Protein AF-A0A0B1ZZ51-F1 (afdb_monomer)

Mean predicted aligned error: 6.03 Å

Nearest PDB structures (foldseek):
  8wth-assembly1_A  TM=3.342E-01  e=1.499E+00  Pyrococcus horikoshii OT3
  3ear-assembly1_A  TM=4.825E-01  e=5.653E+00  Thermus thermophilus HB27
  6agi-assembly1_B  TM=5.402E-01  e=9.886E+00  Homo sapiens
  9cbg-assembly1_A  TM=4.236E-01  e=4.916E+00  Danio rerio
  4gf1-assembly2_B  TM=3.199E-01  e=6.971E+00  Bacillus cereus

Structure (mmCIF, N/CA/C/O backbone):
data_AF-A0A0B1ZZ51-F1
#
_entry.id   AF-A0A0B1ZZ51-F1
#
loop_
_atom_site.group_PDB
_atom_site.id
_atom_site.type_symbol
_atom_site.label_atom_id
_atom_site.label_alt_id
_atom_site.label_comp_id
_atom_site.label_asym_id
_atom_site.label_entity_id
_atom_site.label_seq_id
_atom_site.pdbx_PDB_ins_code
_atom_site.Cartn_x
_atom_site.Cartn_y
_atom_site.Cartn_z
_atom_site.occupancy
_atom_site.B_iso_or_equiv
_atom_site.auth_seq_id
_atom_site.auth_comp_id
_atom_site.auth_asym_id
_atom_site.auth_atom_id
_atom_site.pdbx_PDB_model_num
ATOM 1 N N . MET A 1 1 ? 7.354 0.541 23.775 1.00 38.38 1 MET A N 1
ATOM 2 C CA . MET A 1 1 ? 7.772 0.508 22.362 1.00 38.38 1 MET A CA 1
ATOM 3 C C . MET A 1 1 ? 6.558 0.937 21.575 1.00 38.38 1 MET A C 1
ATOM 5 O O . MET A 1 1 ? 5.603 0.177 21.524 1.00 38.38 1 MET A O 1
ATOM 9 N N . SER A 1 2 ? 6.516 2.198 21.155 1.00 38.06 2 SER A N 1
ATOM 10 C CA . SER A 1 2 ? 5.357 2.742 20.455 1.00 38.06 2 SER A CA 1
ATOM 11 C C . SER A 1 2 ? 5.354 2.178 19.043 1.00 38.06 2 SER A C 1
ATOM 13 O O . SER A 1 2 ? 6.185 2.562 18.226 1.00 38.06 2 SER A O 1
ATOM 15 N N . ASP A 1 3 ? 4.449 1.236 18.803 1.00 48.31 3 ASP A N 1
ATOM 16 C CA . ASP A 1 3 ? 3.945 0.894 17.480 1.00 48.31 3 ASP A CA 1
ATOM 17 C C . ASP A 1 3 ? 3.266 2.164 16.949 1.00 48.31 3 ASP A C 1
ATOM 19 O O . ASP A 1 3 ? 2.099 2.435 17.231 1.00 48.31 3 ASP A O 1
ATOM 23 N N . GLN A 1 4 ? 4.053 3.070 16.361 1.00 45.69 4 GLN A N 1
ATOM 24 C CA . GLN A 1 4 ? 3.533 4.307 15.794 1.00 45.69 4 GLN A CA 1
ATOM 25 C C . GLN A 1 4 ? 2.848 3.943 14.481 1.00 45.69 4 GLN A C 1
ATOM 27 O O . GLN A 1 4 ? 3.444 4.042 13.416 1.00 45.69 4 GLN A O 1
ATOM 32 N N . GLN A 1 5 ? 1.632 3.420 14.656 1.00 50.47 5 GLN A N 1
ATOM 33 C CA . GLN A 1 5 ? 0.527 3.254 13.727 1.00 50.47 5 GLN A CA 1
ATOM 34 C C . GLN A 1 5 ? 0.921 3.520 12.280 1.00 50.47 5 GLN A C 1
ATOM 36 O O . GLN A 1 5 ? 0.892 4.65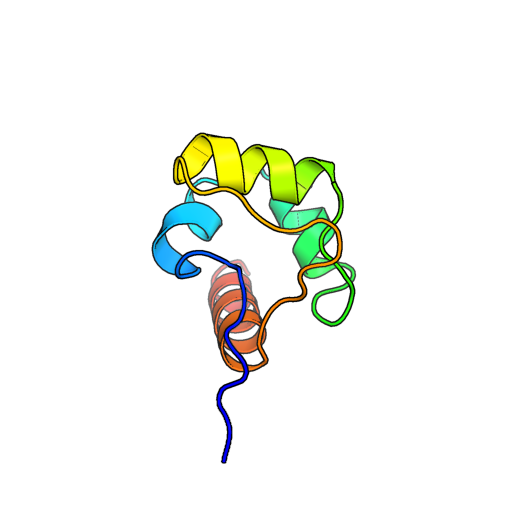7 11.810 1.00 50.47 5 GLN A O 1
ATOM 41 N N . ASN A 1 6 ? 1.264 2.446 11.574 1.00 56.03 6 ASN A N 1
ATOM 42 C CA . ASN A 1 6 ? 1.284 2.486 10.128 1.00 56.03 6 ASN A CA 1
ATOM 43 C C . ASN A 1 6 ? -0.143 2.839 9.673 1.00 56.03 6 ASN A C 1
ATOM 45 O O . ASN A 1 6 ? -1.069 2.076 9.933 1.00 56.03 6 ASN A O 1
ATOM 49 N N . GLU A 1 7 ? -0.347 3.995 9.039 1.00 70.50 7 GLU A N 1
ATOM 50 C CA . GLU A 1 7 ? -1.656 4.469 8.539 1.00 70.50 7 GLU A CA 1
ATOM 51 C C . GLU A 1 7 ? -2.188 3.623 7.366 1.00 70.50 7 GLU A C 1
ATOM 53 O O . GLU A 1 7 ? -3.139 3.998 6.682 1.00 70.50 7 GLU A O 1
ATOM 58 N N . LEU A 1 8 ? -1.557 2.476 7.114 1.00 82.50 8 LEU A N 1
ATOM 59 C CA . LEU A 1 8 ? -1.941 1.543 6.082 1.00 82.50 8 LEU A CA 1
ATOM 60 C C . LEU A 1 8 ? -2.897 0.492 6.655 1.00 82.50 8 LEU A C 1
ATOM 62 O O . LEU A 1 8 ? -2.629 -0.094 7.708 1.00 82.50 8 LEU A O 1
ATOM 66 N N . PRO A 1 9 ? -3.995 0.189 5.946 1.00 86.06 9 PRO A N 1
ATOM 67 C CA . PRO A 1 9 ? -4.786 -0.995 6.236 1.00 86.06 9 PRO A CA 1
ATOM 68 C C . PRO A 1 9 ? -3.911 -2.250 6.127 1.00 86.06 9 PRO A C 1
ATOM 70 O O . PRO A 1 9 ? -2.886 -2.261 5.442 1.00 86.06 9 PRO A O 1
ATOM 73 N N . ALA A 1 10 ? -4.311 -3.327 6.801 1.00 88.62 10 ALA A N 1
ATOM 74 C CA . ALA A 1 10 ? -3.482 -4.522 6.906 1.00 88.62 10 ALA A CA 1
ATOM 75 C C . ALA A 1 10 ? -3.105 -5.077 5.520 1.00 88.62 10 ALA A C 1
ATOM 77 O O . ALA A 1 10 ? -3.982 -5.285 4.680 1.00 88.62 10 ALA A O 1
ATOM 78 N N . ILE A 1 11 ? -1.818 -5.345 5.281 1.00 89.50 11 ILE A N 1
ATOM 79 C CA . ILE A 1 11 ? -1.285 -5.596 3.932 1.00 89.50 11 ILE A CA 1
ATOM 80 C C . ILE A 1 11 ? -1.974 -6.730 3.162 1.00 89.50 11 ILE A C 1
ATOM 82 O O . ILE A 1 11 ? -2.176 -6.642 1.952 1.00 89.50 11 ILE A O 1
ATOM 86 N N . HIS A 1 12 ? -2.437 -7.763 3.863 1.00 89.12 12 HIS A N 1
ATOM 87 C CA . HIS A 1 12 ? -3.167 -8.887 3.275 1.00 89.12 12 HIS A CA 1
ATOM 88 C C . HIS A 1 12 ? -4.522 -8.494 2.656 1.00 89.12 12 HIS A C 1
ATOM 90 O O . HIS A 1 12 ?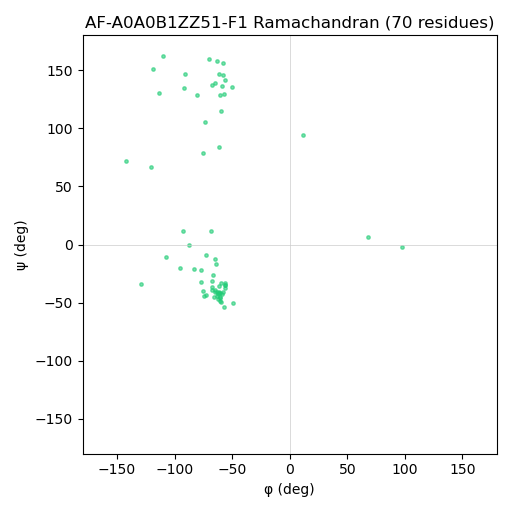 -5.083 -9.262 1.876 1.00 89.12 12 HIS A O 1
ATOM 96 N N . THR A 1 13 ? -5.058 -7.318 2.994 1.00 90.06 13 THR A N 1
ATOM 97 C CA . THR A 1 13 ? -6.344 -6.822 2.482 1.00 90.06 13 THR A CA 1
ATOM 98 C C . THR A 1 13 ? -6.231 -6.149 1.118 1.00 90.06 13 THR A C 1
ATOM 100 O O . THR A 1 13 ? -7.227 -6.095 0.405 1.00 90.06 13 THR A O 1
ATOM 103 N N . TRP A 1 14 ? -5.041 -5.679 0.722 1.00 92.19 14 TRP A N 1
ATOM 104 C CA . TRP A 1 14 ? -4.846 -4.931 -0.527 1.00 92.19 14 TRP A CA 1
ATOM 105 C C . TRP A 1 14 ? -3.712 -5.447 -1.408 1.00 92.19 14 TRP A C 1
ATOM 107 O O . TRP A 1 14 ? -3.868 -5.455 -2.626 1.00 92.19 14 TRP A O 1
ATOM 117 N N . TRP A 1 15 ? -2.615 -5.955 -0.842 1.00 90.81 15 TRP A N 1
ATOM 118 C CA .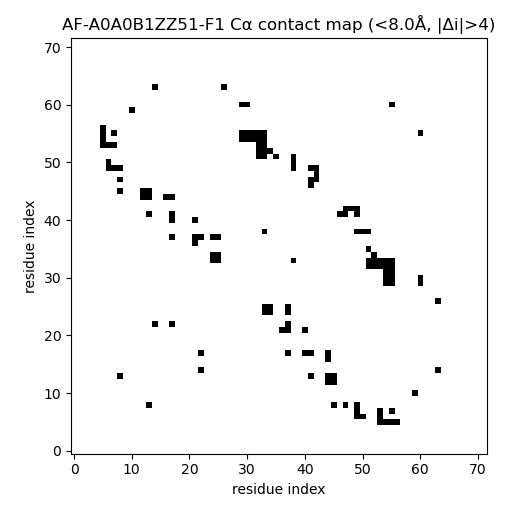 TRP A 1 15 ? -1.477 -6.487 -1.601 1.00 90.81 15 TRP A CA 1
ATOM 119 C C . TRP A 1 15 ? -1.855 -7.487 -2.711 1.00 90.81 15 TRP A C 1
ATOM 121 O O . TRP A 1 15 ? -1.451 -7.274 -3.858 1.00 90.81 15 TRP A O 1
ATOM 131 N N . PRO A 1 16 ? -2.669 -8.534 -2.453 1.00 90.69 16 PRO A N 1
ATOM 132 C CA . PRO A 1 16 ? -3.046 -9.498 -3.491 1.00 90.69 16 PRO A CA 1
ATOM 133 C C . PRO A 1 16 ? -4.037 -8.945 -4.524 1.00 90.69 16 PRO A C 1
ATOM 135 O O . PRO A 1 16 ? -4.267 -9.601 -5.540 1.00 90.69 16 PRO A O 1
ATOM 138 N N . TYR A 1 17 ? -4.596 -7.755 -4.299 1.00 90.94 17 TYR A N 1
ATOM 139 C CA . TYR A 1 17 ? -5.545 -7.095 -5.198 1.00 90.94 17 TYR A CA 1
ATOM 140 C C . TYR A 1 17 ? -4.937 -5.900 -5.940 1.00 90.94 17 TYR A C 1
ATOM 142 O O . TYR A 1 17 ? -5.541 -5.419 -6.895 1.00 90.94 17 TYR A O 1
ATOM 150 N N . LEU A 1 18 ? -3.735 -5.455 -5.557 1.00 90.00 18 LEU A N 1
ATOM 151 C CA . LEU A 1 18 ? -2.996 -4.435 -6.295 1.00 90.00 18 LEU A CA 1
ATOM 152 C C . LEU A 1 18 ? -2.745 -4.872 -7.735 1.00 90.00 18 LEU A C 1
ATOM 154 O O . LEU A 1 18 ? -2.464 -6.050 -7.997 1.00 90.00 18 LEU A O 1
ATOM 158 N N . THR A 1 19 ? -2.746 -3.902 -8.645 1.00 90.25 19 THR A N 1
ATOM 159 C CA . THR A 1 19 ? -2.277 -4.110 -10.013 1.00 90.25 19 THR A CA 1
ATOM 160 C C . THR A 1 19 ? -0.791 -4.465 -10.044 1.00 90.25 19 THR A C 1
ATOM 162 O O . THR A 1 19 ? -0.023 -4.161 -9.128 1.00 90.25 19 THR A O 1
ATOM 165 N N . ILE A 1 20 ? -0.359 -5.108 -11.131 1.00 87.75 20 ILE A N 1
ATOM 166 C CA . ILE A 1 20 ? 1.047 -5.494 -11.325 1.00 87.75 20 ILE A CA 1
ATOM 167 C C . ILE A 1 20 ? 1.961 -4.260 -11.271 1.00 87.75 20 ILE A C 1
ATOM 169 O O . ILE A 1 20 ? 3.012 -4.304 -10.636 1.00 87.75 20 ILE A O 1
ATOM 173 N N . THR A 1 21 ? 1.536 -3.143 -11.870 1.00 87.31 21 THR A N 1
ATOM 174 C CA . THR A 1 21 ? 2.269 -1.870 -11.835 1.00 87.31 21 THR A CA 1
ATOM 175 C C . THR A 1 21 ? 2.444 -1.360 -10.405 1.00 87.31 21 THR A C 1
ATOM 177 O O . THR A 1 21 ? 3.570 -1.075 -10.000 1.00 87.31 21 THR A O 1
ATOM 180 N N . ALA A 1 22 ? 1.367 -1.330 -9.611 1.00 88.94 22 ALA A N 1
ATOM 181 C CA . ALA A 1 22 ? 1.421 -0.887 -8.221 1.00 88.94 22 ALA A CA 1
ATOM 182 C C . ALA A 1 22 ? 2.306 -1.800 -7.352 1.00 88.94 22 ALA A C 1
ATOM 184 O O . ALA A 1 22 ? 3.106 -1.312 -6.552 1.00 88.94 22 ALA A O 1
ATOM 185 N N . ARG A 1 23 ? 2.243 -3.127 -7.543 1.00 89.38 23 ARG A N 1
ATOM 186 C CA . ARG A 1 23 ? 3.140 -4.067 -6.841 1.00 89.38 23 ARG A CA 1
ATOM 187 C C . ARG A 1 23 ? 4.598 -3.846 -7.207 1.00 89.38 23 ARG A C 1
ATOM 189 O O . ARG A 1 23 ? 5.443 -3.824 -6.320 1.00 89.38 23 ARG A O 1
ATOM 196 N N . HIS A 1 24 ? 4.906 -3.652 -8.489 1.00 87.56 24 HIS A N 1
ATOM 197 C CA . HIS A 1 24 ? 6.267 -3.330 -8.911 1.00 87.56 24 HIS A CA 1
ATOM 198 C C . HIS A 1 24 ? 6.753 -2.016 -8.291 1.00 87.56 24 HIS A C 1
ATOM 200 O O . HIS A 1 24 ? 7.882 -1.968 -7.811 1.00 87.56 24 HIS A O 1
ATOM 206 N N . ALA A 1 25 ? 5.915 -0.978 -8.232 1.00 87.62 25 ALA A N 1
ATOM 207 C CA . ALA A 1 25 ? 6.274 0.287 -7.592 1.00 87.62 25 ALA A CA 1
ATOM 208 C C . ALA A 1 25 ? 6.652 0.097 -6.111 1.00 87.62 25 ALA A C 1
ATOM 210 O O . ALA A 1 25 ? 7.669 0.629 -5.662 1.00 87.62 25 ALA A O 1
ATOM 211 N N . VAL A 1 26 ? 5.891 -0.728 -5.383 1.00 87.38 26 VAL A N 1
ATOM 212 C CA . VAL A 1 26 ? 6.203 -1.121 -4.001 1.00 87.38 26 VAL A CA 1
ATOM 213 C C . VAL A 1 26 ? 7.525 -1.895 -3.913 1.00 87.38 26 VAL A C 1
ATOM 215 O O . VAL A 1 26 ? 8.371 -1.574 -3.081 1.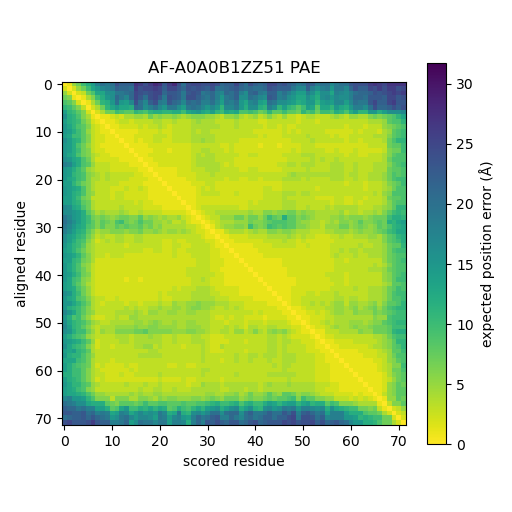00 87.38 26 VAL A O 1
ATOM 218 N N . LEU A 1 27 ? 7.732 -2.886 -4.783 1.00 85.00 27 LEU A N 1
ATOM 219 C CA . LEU A 1 27 ? 8.918 -3.754 -4.770 1.00 85.00 27 LEU A CA 1
ATOM 220 C C . LEU A 1 27 ? 10.216 -3.025 -5.131 1.00 85.00 27 LEU A C 1
ATOM 222 O O . LEU A 1 27 ? 11.277 -3.389 -4.631 1.00 85.00 27 LEU A O 1
ATOM 226 N N . ILE A 1 28 ? 10.158 -1.996 -5.981 1.00 85.38 28 ILE A N 1
ATOM 227 C CA . ILE A 1 28 ? 11.350 -1.232 -6.379 1.00 85.38 28 ILE A CA 1
ATOM 228 C C . ILE A 1 28 ? 11.915 -0.448 -5.186 1.00 85.38 28 ILE A C 1
ATOM 230 O O . ILE A 1 28 ? 13.134 -0.307 -5.073 1.00 85.38 28 ILE A O 1
ATOM 234 N N . ARG A 1 29 ? 11.056 0.077 -4.298 1.00 78.62 29 ARG A N 1
ATOM 235 C CA . ARG A 1 29 ? 11.481 0.841 -3.111 1.00 78.62 29 ARG A CA 1
ATOM 236 C C . ARG A 1 29 ? 10.608 0.561 -1.873 1.00 78.62 29 ARG A C 1
ATOM 238 O O . ARG A 1 29 ? 9.898 1.456 -1.422 1.00 78.62 29 ARG A O 1
ATOM 245 N N . PRO A 1 30 ? 10.722 -0.621 -1.247 1.00 73.19 30 PRO A N 1
ATOM 246 C CA . PRO A 1 30 ? 9.845 -1.023 -0.141 1.00 73.19 30 PRO A CA 1
ATOM 247 C C . PRO A 1 30 ? 10.025 -0.185 1.136 1.00 73.19 30 PRO A C 1
ATOM 249 O O . PRO A 1 30 ? 9.087 -0.023 1.903 1.00 73.19 30 PRO A O 1
ATOM 252 N N . ALA A 1 31 ? 11.212 0.394 1.349 1.00 75.00 31 ALA A N 1
ATOM 253 C CA . ALA A 1 31 ? 11.509 1.267 2.492 1.00 75.00 31 ALA A CA 1
ATOM 254 C C . ALA A 1 31 ? 11.295 2.769 2.201 1.00 75.00 31 ALA A C 1
ATOM 256 O O . ALA A 1 31 ? 11.779 3.619 2.947 1.00 75.00 31 ALA A O 1
ATOM 257 N N . HIS A 1 32 ? 10.652 3.112 1.082 1.00 82.00 32 HIS A N 1
ATOM 258 C CA . HIS A 1 32 ? 10.329 4.495 0.726 1.00 82.00 32 HIS A CA 1
ATOM 259 C C . HIS A 1 32 ? 8.822 4.745 0.831 1.00 82.00 32 HIS A C 1
ATOM 261 O O . HIS A 1 32 ? 8.039 3.794 0.812 1.00 82.00 32 HIS A O 1
ATOM 267 N N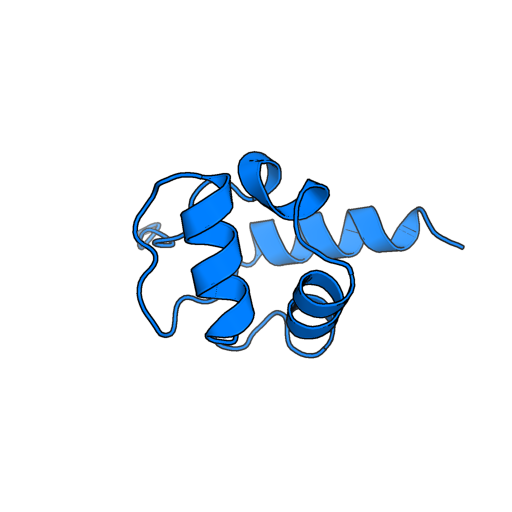 . PRO A 1 33 ? 8.408 6.022 0.904 1.00 87.31 33 PRO A N 1
ATOM 268 C CA . PRO A 1 33 ? 7.006 6.388 0.787 1.00 87.31 33 PRO A CA 1
ATOM 269 C C . PRO A 1 33 ? 6.342 5.758 -0.433 1.00 87.31 33 PRO A C 1
ATOM 271 O O . PRO A 1 33 ? 6.906 5.778 -1.532 1.00 87.31 33 PRO A O 1
ATOM 274 N N . LEU A 1 34 ? 5.140 5.223 -0.229 1.00 87.75 34 LEU A N 1
ATOM 275 C CA . LEU A 1 34 ? 4.325 4.668 -1.295 1.00 87.75 34 LEU A CA 1
ATOM 276 C C . LEU A 1 34 ? 4.047 5.740 -2.349 1.00 87.75 34 LEU A C 1
ATOM 278 O O . LEU A 1 34 ? 3.737 6.893 -2.036 1.00 87.75 34 LEU A O 1
ATOM 282 N N . ALA A 1 35 ? 4.159 5.340 -3.614 1.00 89.12 35 ALA A N 1
ATOM 283 C CA . ALA A 1 35 ? 3.800 6.203 -4.724 1.00 89.12 35 ALA A CA 1
ATOM 284 C C . ALA A 1 35 ? 2.302 6.559 -4.647 1.00 89.12 35 ALA A C 1
ATOM 286 O O . ALA A 1 35 ? 1.500 5.723 -4.222 1.00 89.12 35 ALA A O 1
ATOM 287 N N . PRO A 1 36 ? 1.903 7.765 -5.084 1.00 88.94 36 PRO A N 1
ATOM 288 C CA . PRO A 1 36 ? 0.507 8.200 -5.026 1.00 88.94 36 PRO A CA 1
ATOM 289 C C . PRO A 1 36 ? -0.440 7.238 -5.756 1.00 88.94 36 PRO A C 1
ATOM 291 O O . PRO A 1 36 ? -1.527 6.970 -5.262 1.00 88.94 36 PRO A O 1
ATOM 294 N N . GLU A 1 37 ? 0.003 6.629 -6.860 1.00 89.94 37 GLU A N 1
ATOM 295 C CA . GLU A 1 37 ? -0.766 5.610 -7.592 1.00 89.94 37 GLU A CA 1
ATOM 296 C C . GLU A 1 37 ? -1.075 4.359 -6.749 1.00 89.94 37 GLU A C 1
ATOM 298 O O . GLU A 1 37 ? -2.149 3.770 -6.862 1.00 89.94 37 GLU A O 1
ATOM 303 N N . VAL A 1 38 ? -0.144 3.961 -5.873 1.00 91.44 38 VAL A N 1
ATOM 304 C CA . VAL A 1 38 ? -0.318 2.819 -4.969 1.00 91.44 38 VAL A CA 1
ATOM 305 C C . VAL A 1 38 ? -1.294 3.194 -3.865 1.00 91.44 38 VAL A C 1
ATOM 307 O O . VAL A 1 38 ? -2.182 2.410 -3.553 1.00 91.44 38 VAL A O 1
ATOM 310 N N . ILE A 1 39 ? -1.157 4.401 -3.310 1.00 91.56 39 ILE A N 1
ATOM 311 C CA . ILE A 1 39 ? -2.058 4.939 -2.286 1.00 91.56 39 ILE A CA 1
ATOM 312 C C . ILE A 1 39 ? -3.495 4.943 -2.811 1.00 91.56 39 ILE A C 1
ATOM 314 O O . ILE A 1 39 ? -4.348 4.299 -2.211 1.00 91.56 39 ILE A O 1
ATOM 318 N N . GLU A 1 40 ? -3.747 5.548 -3.974 1.00 91.62 40 GLU A N 1
ATOM 319 C CA . GLU A 1 40 ? -5.079 5.584 -4.596 1.00 91.62 40 GLU A CA 1
ATOM 320 C C . GLU A 1 40 ? -5.664 4.183 -4.826 1.00 91.62 40 GLU A C 1
ATOM 322 O O . GLU A 1 40 ? -6.876 3.978 -4.746 1.00 91.62 40 GLU A O 1
ATOM 327 N N . GLU A 1 41 ? -4.830 3.193 -5.144 1.00 93.62 41 GLU A N 1
ATOM 328 C CA . GLU A 1 41 ? -5.295 1.820 -5.320 1.00 93.62 41 GLU A CA 1
ATOM 329 C C . GLU A 1 41 ? -5.607 1.132 -3.988 1.00 93.62 41 GLU A C 1
ATOM 331 O O . GLU A 1 41 ? -6.632 0.458 -3.882 1.00 93.62 41 GLU A O 1
ATOM 336 N N . ILE A 1 42 ? -4.794 1.353 -2.952 1.00 91.75 42 ILE A N 1
ATOM 337 C CA . ILE A 1 42 ? -5.074 0.871 -1.595 1.00 91.75 42 ILE A CA 1
ATOM 338 C C . ILE A 1 42 ? -6.384 1.472 -1.084 1.00 91.75 42 ILE A C 1
ATOM 340 O O . ILE A 1 42 ? -7.226 0.732 -0.571 1.00 91.75 42 ILE A O 1
ATOM 344 N N . GLU A 1 43 ? -6.596 2.777 -1.264 1.00 92.81 43 GLU A N 1
ATOM 345 C CA . GLU A 1 43 ? -7.840 3.445 -0.872 1.00 92.81 43 GLU A CA 1
ATOM 346 C C . GLU A 1 43 ? -9.045 2.872 -1.626 1.00 92.81 43 GLU A C 1
ATOM 348 O O . GLU A 1 43 ? -10.080 2.590 -1.024 1.00 92.81 43 GLU A O 1
ATOM 353 N N . ARG A 1 44 ? -8.909 2.606 -2.934 1.00 92.25 44 ARG A N 1
ATOM 354 C CA . ARG A 1 44 ? -9.975 1.976 -3.732 1.00 92.25 44 ARG A CA 1
ATOM 355 C C . ARG A 1 44 ? -10.288 0.543 -3.301 1.00 92.25 44 ARG A C 1
ATOM 357 O O . ARG A 1 44 ? -11.455 0.160 -3.318 1.00 92.25 44 ARG A O 1
ATOM 364 N N . ILE A 1 45 ? -9.279 -0.251 -2.945 1.00 93.25 45 ILE A N 1
ATOM 365 C CA . ILE A 1 45 ? -9.460 -1.657 -2.547 1.00 93.25 45 ILE A CA 1
ATOM 366 C C . ILE A 1 45 ? -10.057 -1.760 -1.142 1.00 93.25 45 ILE A C 1
ATOM 368 O O . ILE A 1 45 ? -10.955 -2.565 -0.901 1.00 93.25 45 ILE A O 1
ATOM 372 N N . THR A 1 46 ? -9.543 -0.965 -0.208 1.00 89.81 46 THR A N 1
ATOM 373 C CA . THR A 1 46 ? -9.876 -1.087 1.218 1.00 89.81 46 THR A CA 1
ATOM 374 C C . THR A 1 46 ? -10.997 -0.154 1.658 1.00 89.81 46 THR A C 1
ATOM 376 O O . THR A 1 46 ? -11.608 -0.387 2.700 1.00 89.81 46 THR A O 1
ATOM 379 N N . GLY A 1 47 ? -11.270 0.906 0.894 1.00 90.38 47 GLY A N 1
ATOM 380 C CA . GLY A 1 47 ? -12.169 1.989 1.289 1.00 90.38 47 GLY A CA 1
ATOM 381 C C . GLY A 1 47 ? -11.633 2.851 2.438 1.00 90.38 47 GLY A C 1
ATOM 382 O O . GLY A 1 47 ? -12.372 3.692 2.947 1.00 90.38 47 GLY A O 1
ATOM 383 N N . ALA A 1 48 ? -10.388 2.635 2.876 1.00 88.06 48 ALA A N 1
ATOM 384 C CA . ALA A 1 48 ? -9.734 3.424 3.913 1.00 88.06 48 ALA A CA 1
ATOM 385 C C . ALA A 1 48 ? -8.972 4.596 3.290 1.00 88.06 48 ALA A C 1
ATOM 387 O O . ALA A 1 48 ? -8.432 4.459 2.199 1.00 88.06 48 ALA A O 1
ATOM 388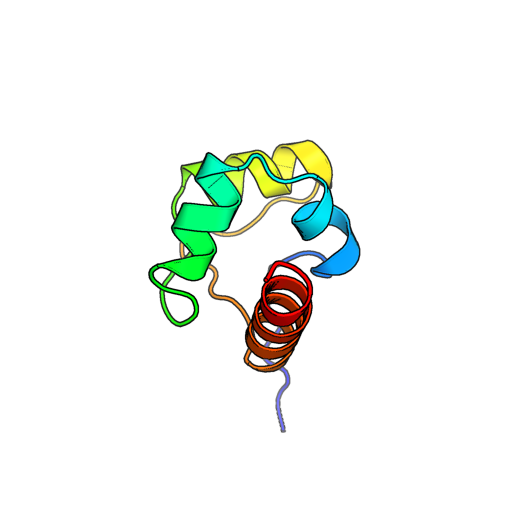 N N . THR A 1 49 ? -8.897 5.725 3.993 1.00 87.12 49 THR A N 1
ATOM 389 C CA . THR A 1 49 ? -8.030 6.841 3.596 1.00 87.12 49 THR A CA 1
ATOM 390 C C . THR A 1 49 ? -6.599 6.557 4.033 1.00 87.12 49 THR A C 1
ATOM 392 O O . THR A 1 49 ? -6.371 6.251 5.203 1.00 87.12 49 THR A O 1
ATOM 395 N N . VAL A 1 50 ? -5.648 6.679 3.111 1.00 87.50 50 VAL A N 1
ATOM 396 C CA . VAL A 1 50 ? -4.221 6.445 3.354 1.00 87.50 50 VAL A CA 1
ATOM 397 C C . VAL A 1 50 ? -3.474 7.762 3.210 1.00 87.50 50 VAL A C 1
ATOM 399 O O . VAL A 1 50 ? -3.637 8.488 2.230 1.00 87.50 50 VAL A O 1
ATOM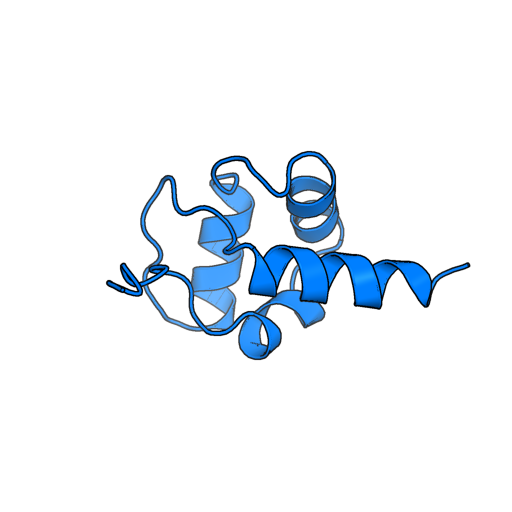 402 N N . ALA A 1 51 ? -2.637 8.086 4.192 1.00 85.31 51 ALA A N 1
ATOM 403 C CA . ALA A 1 51 ? -1.913 9.344 4.170 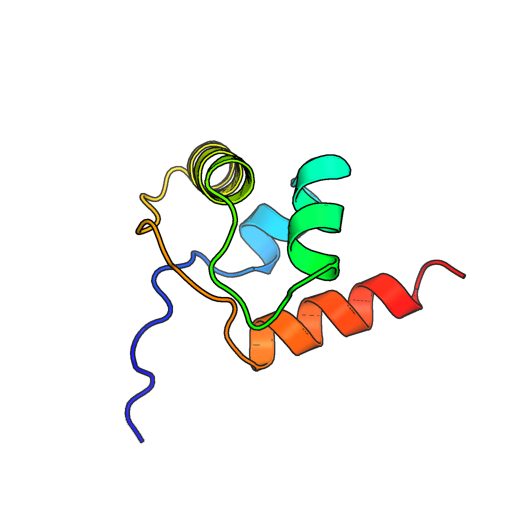1.00 85.31 51 ALA A CA 1
ATOM 404 C C . ALA A 1 51 ? -0.875 9.379 3.029 1.00 85.31 51 ALA A C 1
ATOM 406 O O . ALA A 1 51 ? -0.128 8.417 2.811 1.00 85.31 51 ALA A O 1
ATOM 407 N N . PRO A 1 52 ? -0.755 10.508 2.306 1.00 82.56 52 PRO A N 1
ATOM 408 C CA . PRO A 1 52 ? 0.342 10.690 1.372 1.00 82.56 52 PRO A CA 1
ATOM 409 C C . PRO A 1 52 ? 1.661 10.625 2.141 1.00 82.56 52 PRO A C 1
ATOM 411 O O . PRO A 1 52 ? 1.856 11.327 3.131 1.00 82.56 52 PRO A O 1
ATOM 414 N N . GLY A 1 53 ? 2.583 9.790 1.671 1.00 83.06 53 GLY A N 1
ATOM 415 C CA . GLY A 1 53 ? 3.862 9.599 2.343 1.00 83.06 53 GLY A CA 1
ATOM 416 C C . GLY A 1 53 ? 3.935 8.373 3.257 1.00 83.06 53 GLY A C 1
ATOM 417 O O . GLY A 1 53 ? 5.011 8.122 3.799 1.00 83.06 53 GLY A O 1
ATOM 418 N N . SER A 1 54 ? 2.846 7.606 3.418 1.00 85.75 54 SER A N 1
ATOM 419 C CA . SER A 1 54 ? 2.870 6.350 4.175 1.00 85.75 54 SER A CA 1
ATOM 420 C C . SER A 1 54 ? 3.925 5.389 3.622 1.00 85.75 54 SER A C 1
ATOM 422 O O . SER A 1 54 ? 4.124 5.288 2.411 1.00 85.75 54 SER A O 1
ATOM 424 N N . VAL A 1 55 ? 4.604 4.681 4.520 1.00 88.25 55 VAL A N 1
ATOM 425 C CA . VAL A 1 55 ? 5.690 3.740 4.211 1.00 88.25 55 VAL A CA 1
ATOM 426 C C . VAL A 1 55 ? 5.261 2.357 4.684 1.00 88.25 55 VAL A C 1
ATOM 428 O O . VAL A 1 55 ? 4.503 2.238 5.637 1.00 88.25 55 VAL A O 1
ATOM 431 N N . LEU A 1 56 ? 5.737 1.295 4.045 1.00 86.12 56 LEU A N 1
ATOM 432 C CA . LEU A 1 56 ? 5.530 -0.051 4.575 1.00 86.12 56 LEU A CA 1
ATOM 433 C C . LEU A 1 56 ? 6.250 -0.217 5.915 1.00 86.12 56 LEU A C 1
ATOM 435 O O . LEU A 1 56 ? 7.391 0.219 6.080 1.00 86.12 56 LEU A O 1
ATOM 439 N N . SER A 1 57 ? 5.594 -0.886 6.861 1.00 85.94 57 SER A N 1
ATOM 440 C CA . SER A 1 57 ? 6.278 -1.326 8.072 1.00 85.94 57 SER A CA 1
ATOM 441 C C . SER A 1 57 ? 7.264 -2.450 7.740 1.00 85.94 57 SER A C 1
ATOM 443 O O . SER A 1 57 ? 7.116 -3.140 6.732 1.00 85.94 57 SER A O 1
ATOM 445 N N . ASP A 1 58 ? 8.256 -2.683 8.599 1.00 85.44 58 ASP A N 1
ATOM 446 C CA . ASP A 1 58 ? 9.230 -3.767 8.397 1.00 85.44 58 ASP A CA 1
ATOM 447 C C . ASP A 1 58 ? 8.547 -5.143 8.247 1.00 85.44 58 ASP A C 1
ATOM 449 O O . ASP A 1 58 ? 8.912 -5.940 7.384 1.00 85.44 58 ASP A O 1
ATOM 453 N N . ALA A 1 59 ? 7.471 -5.379 9.006 1.00 85.62 59 ALA A N 1
ATOM 454 C CA . ALA A 1 59 ? 6.656 -6.588 8.898 1.00 85.62 59 ALA A CA 1
ATOM 455 C C . ALA A 1 59 ? 5.943 -6.702 7.540 1.00 85.62 59 ALA A C 1
ATOM 457 O O . ALA A 1 59 ? 5.894 -7.784 6.953 1.00 85.62 59 ALA A O 1
ATOM 458 N N . ASP A 1 60 ? 5.421 -5.590 7.018 1.00 88.44 60 ASP A N 1
ATOM 459 C CA . ASP A 1 60 ? 4.785 -5.554 5.701 1.00 88.44 60 ASP A CA 1
ATOM 460 C C . ASP A 1 60 ? 5.811 -5.787 4.580 1.00 88.44 60 ASP A C 1
ATOM 462 O O . ASP A 1 60 ? 5.538 -6.520 3.629 1.00 88.44 60 ASP A O 1
ATOM 466 N N . VAL A 1 61 ? 7.018 -5.223 4.708 1.00 86.88 61 VAL A N 1
ATOM 467 C CA . VAL A 1 61 ? 8.127 -5.471 3.773 1.00 86.88 61 VAL A CA 1
ATOM 468 C C . VAL A 1 61 ? 8.501 -6.953 3.762 1.00 86.88 61 VAL A C 1
ATOM 470 O O . VAL A 1 61 ? 8.626 -7.539 2.686 1.00 86.88 61 VAL A O 1
ATOM 473 N N . GLN A 1 62 ? 8.627 -7.584 4.933 1.00 86.19 62 GLN A N 1
ATOM 474 C CA . GLN A 1 62 ? 8.896 -9.021 5.034 1.00 86.19 62 GLN A CA 1
ATOM 475 C C . GLN A 1 62 ? 7.779 -9.864 4.400 1.00 86.19 62 GLN A C 1
ATOM 477 O O . GLN A 1 62 ? 8.062 -10.829 3.692 1.00 86.19 62 GLN A O 1
ATOM 482 N N . TYR A 1 63 ? 6.514 -9.483 4.595 1.00 86.25 63 TYR A N 1
ATOM 483 C CA . TYR A 1 63 ? 5.369 -10.159 3.980 1.00 86.25 63 TYR A CA 1
ATOM 484 C C . TYR A 1 63 ? 5.397 -10.088 2.445 1.00 86.25 63 TYR A C 1
ATOM 486 O O . TYR A 1 63 ? 5.140 -11.085 1.766 1.00 86.25 63 TYR A O 1
ATOM 494 N N . VAL A 1 64 ? 5.734 -8.921 1.892 1.00 85.94 64 VAL A N 1
ATOM 495 C CA . VAL A 1 64 ? 5.882 -8.704 0.445 1.00 85.94 64 VAL A CA 1
ATOM 496 C C . VAL A 1 64 ? 7.053 -9.504 -0.127 1.00 85.94 64 VAL A C 1
ATOM 498 O O . VAL A 1 64 ? 6.907 -10.154 -1.167 1.00 85.94 64 VAL A O 1
ATOM 501 N N . ALA A 1 65 ? 8.198 -9.488 0.560 1.00 84.25 65 ALA A N 1
ATOM 502 C CA . ALA A 1 65 ? 9.385 -10.236 0.161 1.00 84.25 65 ALA A CA 1
ATOM 503 C C . ALA A 1 65 ? 9.093 -11.744 0.102 1.00 84.25 65 ALA A C 1
ATOM 505 O O . ALA A 1 65 ? 9.297 -12.361 -0.943 1.00 84.25 65 ALA A O 1
ATOM 506 N N . ALA A 1 66 ? 8.489 -12.297 1.159 1.00 84.06 66 ALA A N 1
ATOM 507 C CA . ALA A 1 66 ? 8.147 -13.715 1.242 1.00 84.06 66 ALA A CA 1
ATOM 508 C C . ALA A 1 66 ? 7.187 -14.172 0.131 1.00 84.06 66 ALA A C 1
ATOM 510 O O . ALA A 1 66 ? 7.277 -15.303 -0.331 1.00 84.06 66 ALA A O 1
ATOM 511 N N . GLN A 1 67 ? 6.269 -13.313 -0.328 1.00 79.19 67 GLN A N 1
ATOM 512 C CA . GLN A 1 67 ? 5.376 -13.653 -1.444 1.00 79.19 67 GLN A CA 1
ATOM 513 C C . GLN A 1 67 ? 6.033 -13.574 -2.823 1.00 79.19 67 GLN A C 1
ATOM 515 O O . GLN A 1 67 ? 5.540 -14.199 -3.759 1.00 79.19 67 GLN A O 1
ATOM 520 N N . THR A 1 68 ? 7.126 -12.826 -2.961 1.00 67.94 68 THR A N 1
ATOM 521 C CA . THR A 1 68 ? 7.868 -12.736 -4.226 1.00 67.94 68 THR A CA 1
ATOM 522 C C . THR A 1 68 ? 8.731 -13.983 -4.4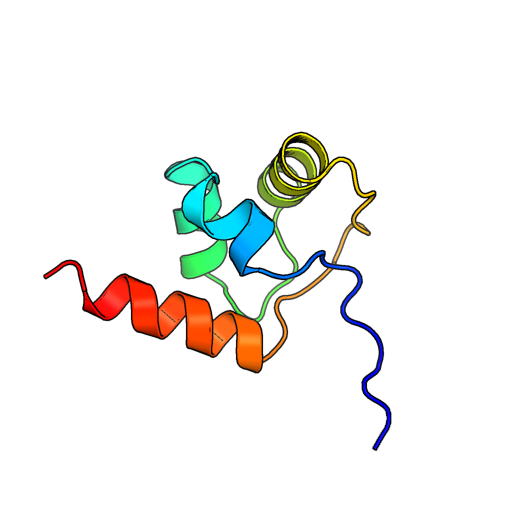41 1.00 67.94 68 THR A C 1
ATOM 524 O O . THR A 1 68 ? 8.852 -14.446 -5.569 1.00 67.94 68 THR A O 1
ATOM 527 N N . GLU A 1 69 ? 9.240 -14.594 -3.364 1.00 58.22 69 GLU A N 1
ATOM 528 C CA . GLU A 1 69 ? 10.028 -15.841 -3.409 1.00 58.22 69 GLU A CA 1
ATOM 529 C C . GLU A 1 69 ? 9.236 -17.075 -3.892 1.00 58.22 69 GLU A C 1
ATOM 531 O O . GLU A 1 69 ? 9.833 -18.097 -4.212 1.00 58.22 69 GLU A O 1
ATOM 536 N N . PHE A 1 70 ? 7.903 -16.995 -3.986 1.00 48.91 70 PHE A N 1
ATOM 537 C CA . PHE A 1 70 ? 7.059 -18.065 -4.540 1.00 48.91 70 PHE A CA 1
ATOM 538 C C . PHE A 1 70 ? 6.879 -18.000 -6.065 1.00 48.91 70 PHE A C 1
ATOM 540 O O . PHE A 1 70 ? 6.174 -18.844 -6.623 1.00 48.91 70 PHE A O 1
ATOM 547 N N . ILE A 1 71 ? 7.467 -17.008 -6.739 1.00 47.69 71 ILE A N 1
ATOM 548 C CA . ILE A 1 71 ? 7.395 -16.851 -8.196 1.00 47.69 71 ILE A CA 1
ATOM 549 C C . ILE A 1 71 ? 8.817 -16.891 -8.775 1.00 47.69 71 ILE A C 1
ATOM 551 O O . ILE A 1 71 ? 9.319 -15.888 -9.274 1.00 47.69 71 ILE A O 1
ATOM 555 N N . ASP A 1 72 ? 9.459 -18.056 -8.680 1.00 44.00 72 ASP A N 1
ATOM 556 C CA . ASP A 1 72 ? 10.536 -18.503 -9.580 1.00 44.00 72 ASP A CA 1
ATOM 557 C C . ASP A 1 72 ? 10.197 -19.910 -10.097 1.00 44.00 72 ASP A C 1
ATOM 559 O O . ASP A 1 72 ? 9.818 -20.770 -9.263 1.00 44.00 72 ASP A O 1
#

Radius of gyration: 11.62 Å; Cα contacts (8 Å, |Δi|>4): 70; chains: 1; bounding box: 24×29×34 Å

Solvent-accessible surface area (backbone atoms only — not comparable to full-atom values): 4481 Å² total; per-residue (Å²): 132,84,80,76,70,67,65,61,76,64,58,87,72,32,62,88,72,50,52,72,67,44,49,50,58,42,68,77,44,47,90,38,54,51,52,68,73,39,45,57,48,43,26,70,64,65,72,46,84,56,61,90,61,48,50,59,49,72,69,51,42,50,54,54,52,61,62,51,73,72,71,122

Sequence (72 aa):
MSDQQNELPAIHTWWPYLTITARHAVLIRPAHPLAPEVIEEIERITGATVAPGSVLSDADVQYVAAQTEFID

Organism: NCBI:txid1348253

Secondary structure (DSSP, 8-state):
------SSPPGGGTGGGS-HHHHHHHHH-TTSBPPHHHHHHHHHHH-----TT-B--HHHHHHHHHHHTT--

pLDDT: mean 81.3, std 14.53, range [38.06, 93.62]

Foldseek 3Di:
DDPPDQLADDCVQQVVPDDPVQLVQCVVCQAWFRDVVVQVSSCVRVVGHHDRGGHDDPVSVVVSVVVVVVPD